Protein AF-A0A2H0S6V8-F1 (afdb_monomer)

Solvent-accessible surface area (backbone atoms only — not comparable to full-atom values): 7093 Å² total; per-residue (Å²): 132,60,70,66,60,55,52,52,49,54,52,48,53,52,49,53,53,51,51,48,54,61,52,22,77,77,76,39,65,63,59,51,29,50,50,34,18,51,34,48,46,50,22,64,72,39,42,82,43,71,43,76,58,88,96,45,77,44,44,60,19,54,66,46,45,54,46,39,56,54,47,40,50,52,35,29,72,79,67,30,61,70,52,25,50,49,22,54,52,46,22,53,53,48,43,52,52,48,50,53,51,52,54,56,54,64,71,47,83,74,58,94,87,61,82,63,59,72,82,65,54,72,91,68,85,125

Structure (mmCIF, N/CA/C/O backbone):
data_AF-A0A2H0S6V8-F1
#
_entry.id   AF-A0A2H0S6V8-F1
#
loop_
_atom_site.group_PDB
_atom_site.id
_atom_site.type_symbol
_atom_site.label_atom_id
_atom_site.label_alt_id
_atom_site.label_comp_id
_atom_site.label_asym_id
_atom_site.label_entity_id
_atom_site.label_seq_id
_atom_site.pdbx_PDB_ins_code
_atom_site.Cartn_x
_atom_site.Cartn_y
_atom_site.Cartn_z
_atom_site.occupancy
_atom_site.B_iso_or_equiv
_atom_site.auth_seq_id
_atom_site.auth_comp_id
_atom_site.auth_asym_id
_atom_site.auth_atom_id
_atom_site.pdbx_PDB_model_num
ATOM 1 N N . MET A 1 1 ? 13.242 15.239 -10.081 1.00 67.75 1 MET A N 1
ATOM 2 C CA . MET A 1 1 ? 11.861 15.580 -9.683 1.00 67.75 1 MET A CA 1
ATOM 3 C C . MET A 1 1 ? 11.954 16.713 -8.689 1.00 67.75 1 MET A C 1
ATOM 5 O O . MET A 1 1 ? 12.835 16.662 -7.838 1.00 67.75 1 MET A O 1
ATOM 9 N N . GLU A 1 2 ? 11.132 17.745 -8.831 1.00 84.62 2 GLU A N 1
ATOM 10 C CA . GLU A 1 2 ? 11.160 18.864 -7.891 1.00 84.62 2 GLU A CA 1
ATOM 11 C C . GLU A 1 2 ? 10.645 18.415 -6.520 1.00 84.62 2 GLU A C 1
ATOM 13 O O . GLU A 1 2 ? 9.729 17.594 -6.426 1.00 84.62 2 GLU A O 1
ATOM 18 N N . ILE A 1 3 ? 11.225 18.967 -5.452 1.00 85.81 3 ILE A N 1
ATOM 19 C CA . ILE A 1 3 ? 10.798 18.712 -4.066 1.00 85.81 3 ILE A CA 1
ATOM 20 C C . ILE A 1 3 ? 9.297 18.994 -3.907 1.00 85.81 3 ILE A C 1
ATOM 22 O O . ILE A 1 3 ? 8.590 18.255 -3.226 1.00 85.81 3 ILE A O 1
ATOM 26 N N . THR A 1 4 ? 8.790 20.001 -4.617 1.00 88.38 4 THR A N 1
ATOM 27 C CA . THR A 1 4 ? 7.370 20.354 -4.676 1.00 88.38 4 THR A CA 1
ATOM 28 C C . THR A 1 4 ? 6.487 19.173 -5.083 1.00 88.38 4 THR A C 1
ATOM 30 O O . THR A 1 4 ? 5.464 18.934 -4.449 1.00 88.38 4 THR A O 1
ATOM 33 N N . THR A 1 5 ? 6.884 18.377 -6.082 1.00 90.00 5 THR A N 1
ATOM 34 C CA . THR A 1 5 ? 6.104 17.210 -6.530 1.00 90.00 5 THR A CA 1
ATOM 35 C C . THR A 1 5 ? 6.045 16.123 -5.458 1.00 90.00 5 THR A C 1
ATOM 37 O O . THR A 1 5 ? 4.995 15.518 -5.257 1.00 90.00 5 THR A O 1
ATOM 40 N N . VAL A 1 6 ? 7.148 15.898 -4.735 1.00 89.44 6 VAL A N 1
ATOM 41 C CA . VAL A 1 6 ? 7.192 14.940 -3.616 1.00 89.44 6 VAL A CA 1
ATOM 42 C C . VAL A 1 6 ? 6.244 15.382 -2.501 1.00 89.44 6 VAL A C 1
ATOM 44 O O . VAL A 1 6 ? 5.454 14.580 -2.009 1.00 89.44 6 VAL A O 1
ATOM 47 N N . ILE A 1 7 ? 6.287 16.665 -2.133 1.00 91.88 7 ILE A N 1
ATOM 48 C CA . ILE A 1 7 ? 5.430 17.231 -1.085 1.00 91.88 7 ILE A CA 1
ATOM 49 C C . ILE A 1 7 ? 3.954 17.124 -1.479 1.00 91.88 7 ILE A C 1
ATOM 51 O O . ILE A 1 7 ? 3.140 16.665 -0.679 1.00 91.88 7 ILE A O 1
ATOM 55 N N . LEU A 1 8 ? 3.609 17.489 -2.717 1.00 94.56 8 LEU A N 1
ATOM 56 C CA . LEU A 1 8 ? 2.245 17.357 -3.231 1.00 94.56 8 LEU A CA 1
ATOM 57 C C . LEU A 1 8 ? 1.767 15.905 -3.205 1.00 94.56 8 LEU A C 1
ATOM 59 O O . LEU A 1 8 ? 0.615 15.650 -2.860 1.00 94.56 8 LEU A O 1
ATOM 63 N N . TRP A 1 9 ? 2.646 14.953 -3.518 1.00 93.19 9 TRP A N 1
ATOM 64 C CA . TRP A 1 9 ? 2.308 13.537 -3.456 1.00 93.19 9 TRP A CA 1
ATOM 65 C C . TRP A 1 9 ? 2.030 13.072 -2.021 1.00 93.19 9 TRP A C 1
ATOM 67 O O . TRP A 1 9 ? 1.009 12.429 -1.785 1.00 93.19 9 TRP A O 1
ATOM 77 N N . ILE A 1 10 ? 2.867 13.456 -1.050 1.00 94.19 10 ILE A N 1
ATOM 78 C CA . ILE A 1 10 ? 2.660 13.133 0.373 1.00 94.19 10 ILE A CA 1
ATOM 79 C C . ILE A 1 10 ? 1.338 13.723 0.878 1.00 94.19 10 ILE A C 1
ATOM 81 O O . ILE A 1 10 ? 0.526 13.009 1.469 1.00 94.19 10 ILE A O 1
ATOM 85 N N . ILE A 1 11 ? 1.095 15.010 0.611 1.00 96.19 11 ILE A N 1
ATOM 86 C CA . ILE A 1 11 ? -0.141 15.695 1.016 1.00 96.19 11 ILE A CA 1
ATOM 87 C C . ILE A 1 11 ? -1.354 15.034 0.360 1.00 96.19 11 ILE A C 1
ATOM 89 O O . ILE A 1 11 ? -2.351 14.783 1.034 1.00 96.19 11 ILE A O 1
ATOM 93 N N . GLY A 1 12 ? -1.263 14.712 -0.932 1.00 96.44 12 GLY A N 1
ATOM 94 C CA . GLY A 1 12 ? -2.325 14.028 -1.663 1.00 96.44 12 GLY A CA 1
ATOM 95 C C . GLY A 1 12 ? -2.658 12.670 -1.051 1.00 96.44 12 GLY A C 1
ATOM 96 O O . GLY A 1 12 ? -3.825 12.385 -0.796 1.00 96.44 12 GLY A O 1
ATOM 97 N N . MET A 1 13 ? -1.648 11.858 -0.737 1.00 95.25 13 MET A N 1
ATOM 98 C CA . MET A 1 13 ? -1.853 10.550 -0.114 1.00 95.25 13 MET A CA 1
ATOM 99 C C . MET A 1 13 ? -2.487 10.658 1.279 1.00 95.25 13 MET A C 1
ATOM 101 O O . MET A 1 13 ? -3.423 9.916 1.582 1.00 95.25 13 MET A O 1
ATOM 105 N N . LEU A 1 14 ? -2.032 11.603 2.108 1.00 95.56 14 LEU A N 1
ATOM 106 C CA . LEU A 1 14 ? -2.620 11.851 3.428 1.00 95.56 14 LEU A CA 1
ATOM 107 C C . LEU A 1 14 ? -4.068 12.341 3.328 1.00 95.56 14 LEU A C 1
ATOM 109 O O . LEU A 1 14 ? -4.926 11.879 4.083 1.00 95.56 14 LEU A O 1
ATOM 113 N N . ALA A 1 15 ? -4.358 13.241 2.387 1.00 96.06 15 ALA A N 1
ATOM 114 C CA . ALA A 1 15 ? -5.707 13.741 2.155 1.00 96.06 15 ALA A CA 1
ATOM 115 C C . ALA A 1 15 ? -6.643 12.613 1.703 1.00 96.06 15 ALA A C 1
ATOM 117 O O . ALA A 1 15 ? -7.722 12.457 2.271 1.00 96.06 15 ALA A O 1
ATOM 118 N N . ILE A 1 16 ? -6.213 11.782 0.747 1.00 95.06 16 ILE A N 1
ATOM 119 C CA . ILE A 1 16 ? -6.992 10.631 0.270 1.00 95.06 16 ILE A CA 1
ATOM 120 C C . ILE A 1 16 ? -7.252 9.649 1.419 1.00 95.06 16 ILE A C 1
ATOM 122 O O . ILE A 1 16 ? -8.400 9.257 1.624 1.00 95.06 16 ILE A O 1
ATOM 126 N N . ALA A 1 17 ? -6.230 9.299 2.209 1.00 94.62 17 ALA A N 1
ATOM 127 C CA . ALA A 1 17 ? -6.382 8.399 3.355 1.00 94.62 17 ALA A CA 1
ATOM 128 C C . ALA A 1 17 ? -7.333 8.967 4.423 1.00 94.62 17 ALA A C 1
ATOM 130 O O . ALA A 1 17 ? -8.202 8.254 4.923 1.00 94.62 17 ALA A O 1
ATOM 131 N N . SER A 1 18 ? -7.233 10.264 4.722 1.00 94.62 18 SER A N 1
ATOM 132 C CA . SER A 1 18 ? -8.111 10.935 5.689 1.00 94.62 18 SER A CA 1
ATOM 133 C C . SER A 1 18 ? -9.561 10.999 5.199 1.00 94.62 18 SER A C 1
ATOM 135 O O . SER A 1 18 ? -10.487 10.713 5.958 1.00 94.62 18 SER A O 1
ATOM 137 N N . ILE A 1 19 ? -9.779 11.328 3.922 1.00 94.44 19 ILE A N 1
ATOM 138 C CA . ILE A 1 19 ? -11.115 11.341 3.307 1.00 94.44 19 ILE A CA 1
ATOM 139 C C . ILE A 1 19 ? -11.715 9.933 3.327 1.00 94.44 19 ILE A C 1
ATOM 141 O O . ILE A 1 19 ? -12.874 9.769 3.715 1.00 94.44 19 ILE A O 1
ATOM 145 N N . ALA A 1 20 ? -10.929 8.912 2.973 1.00 92.62 20 ALA A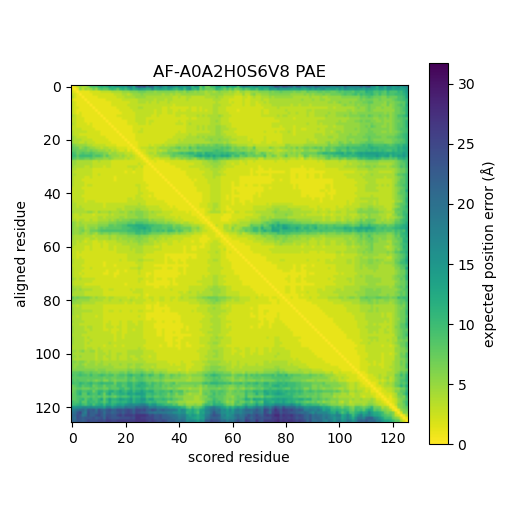 N 1
ATOM 146 C CA . ALA A 1 20 ? -11.354 7.519 3.040 1.00 92.62 20 ALA A CA 1
ATOM 147 C C . ALA A 1 20 ? -11.727 7.117 4.474 1.00 92.62 20 ALA A C 1
ATOM 149 O O . ALA A 1 20 ? -12.758 6.475 4.678 1.00 92.62 20 ALA A O 1
ATOM 150 N N . ALA A 1 21 ? -10.964 7.550 5.480 1.00 92.69 21 ALA A N 1
ATOM 151 C CA . ALA A 1 21 ? -11.264 7.275 6.883 1.00 92.69 21 ALA A CA 1
ATOM 152 C C . ALA A 1 21 ? -12.568 7.932 7.343 1.00 92.69 21 ALA A C 1
ATOM 154 O O . ALA A 1 21 ? -13.389 7.289 8.001 1.00 92.69 21 ALA A O 1
ATOM 155 N N . ILE A 1 22 ? -12.810 9.180 6.940 1.00 92.75 22 ILE A N 1
ATOM 156 C CA . ILE A 1 22 ? -14.071 9.877 7.218 1.00 92.75 22 ILE A CA 1
ATOM 157 C C . ILE A 1 22 ? -15.241 9.155 6.535 1.00 92.75 22 ILE A C 1
ATOM 159 O O . ILE A 1 22 ? -16.260 8.900 7.177 1.00 92.75 22 ILE A O 1
ATOM 163 N N . ALA A 1 23 ? -15.096 8.769 5.265 1.00 90.88 23 ALA A N 1
ATOM 164 C CA . ALA A 1 23 ? -16.127 8.044 4.523 1.00 90.88 23 ALA A CA 1
ATOM 165 C C . ALA A 1 23 ? -16.423 6.657 5.126 1.00 90.88 23 ALA A C 1
ATOM 167 O O . ALA A 1 23 ? -17.581 6.221 5.150 1.00 90.88 23 ALA A O 1
ATOM 168 N N . SER A 1 24 ? -15.400 5.993 5.666 1.00 91.50 24 SER A N 1
ATOM 169 C CA . SER A 1 24 ? -15.495 4.657 6.271 1.00 91.50 24 SER A CA 1
ATOM 170 C C . SER A 1 24 ? -16.304 4.651 7.565 1.00 91.50 24 SER A C 1
ATOM 172 O O . SER A 1 24 ? -16.935 3.647 7.887 1.00 91.50 24 SER A O 1
ATOM 174 N N . LYS A 1 25 ? -16.415 5.792 8.265 1.00 87.19 25 LYS A N 1
ATOM 175 C CA . LYS A 1 25 ? -17.322 5.917 9.422 1.00 87.19 25 LYS A CA 1
ATOM 176 C C . LYS A 1 25 ? -18.784 5.627 9.066 1.00 87.19 25 LYS A C 1
ATOM 178 O O . LYS A 1 25 ? -19.530 5.184 9.932 1.00 87.19 25 LYS A O 1
ATOM 183 N N . LYS A 1 26 ? -19.194 5.864 7.812 1.00 87.88 26 LYS A N 1
ATOM 184 C CA . LYS A 1 26 ? -20.561 5.601 7.329 1.00 87.88 26 LYS A CA 1
ATOM 185 C C . LYS A 1 26 ? -20.708 4.255 6.611 1.00 87.88 26 LYS A C 1
ATOM 187 O O . LYS A 1 26 ? -21.779 3.664 6.680 1.00 87.88 26 LYS A O 1
ATOM 192 N N . HIS A 1 27 ? -19.675 3.800 5.901 1.00 88.00 27 HIS A N 1
ATOM 193 C CA . HIS A 1 27 ? -19.782 2.653 4.987 1.00 88.00 27 HIS A CA 1
ATOM 194 C C . HIS A 1 27 ? -19.134 1.360 5.505 1.00 88.00 27 HIS A C 1
ATOM 196 O O . HIS A 1 27 ? -19.326 0.322 4.881 1.00 88.00 27 HIS A O 1
ATOM 202 N N . GLY A 1 28 ? -18.406 1.413 6.625 1.00 92.69 28 GLY A N 1
ATOM 203 C CA . GLY A 1 28 ? -17.711 0.265 7.207 1.00 92.69 28 GLY A CA 1
ATOM 204 C C . GLY A 1 28 ? -16.187 0.373 7.107 1.00 92.69 28 GLY A C 1
ATOM 205 O O . GLY A 1 28 ? -15.642 1.121 6.292 1.00 92.69 28 GLY A O 1
ATOM 206 N N . VAL A 1 29 ? -15.491 -0.370 7.969 1.00 95.44 29 VAL A N 1
ATOM 207 C CA . VAL A 1 29 ? -14.017 -0.395 8.066 1.00 95.44 29 VAL A CA 1
ATOM 208 C C . VAL A 1 29 ? -13.363 -1.104 6.875 1.00 95.44 29 VAL A C 1
ATOM 210 O O . VAL A 1 29 ? -12.183 -0.905 6.585 1.00 95.44 29 VAL A O 1
ATOM 213 N N . GLU A 1 30 ? -14.143 -1.894 6.142 1.00 95.56 30 GLU A N 1
ATOM 214 C CA . GLU A 1 30 ? -13.732 -2.687 4.988 1.00 95.56 30 GLU A CA 1
ATOM 215 C C . GLU A 1 30 ? -13.118 -1.819 3.881 1.00 95.56 30 GLU A C 1
ATOM 217 O O . GLU A 1 30 ? -12.194 -2.259 3.200 1.00 95.56 30 GLU A O 1
ATOM 222 N N . TYR A 1 31 ? -13.559 -0.565 3.743 1.00 94.19 31 TYR A N 1
ATOM 223 C CA . TYR A 1 31 ? -12.979 0.397 2.802 1.00 94.19 31 TYR A CA 1
ATOM 224 C C . TYR A 1 31 ? -11.535 0.762 3.164 1.00 94.19 31 TYR A C 1
ATOM 226 O O . TYR A 1 31 ? -10.675 0.787 2.284 1.00 94.19 31 TYR A O 1
ATOM 234 N N . LEU A 1 32 ? -11.242 0.996 4.449 1.00 96.56 32 LEU A N 1
ATOM 235 C CA . LEU A 1 32 ? -9.871 1.241 4.911 1.00 96.56 32 LEU A CA 1
ATOM 236 C C . LEU A 1 32 ? -9.010 -0.015 4.822 1.00 96.56 32 LEU A C 1
ATOM 238 O O . LEU A 1 32 ? -7.841 0.083 4.463 1.00 96.56 32 LEU A O 1
ATOM 242 N N . ILE A 1 33 ? -9.583 -1.188 5.098 1.00 97.62 33 ILE A N 1
ATOM 243 C CA . ILE A 1 33 ? -8.900 -2.477 4.928 1.00 97.62 33 ILE A CA 1
ATOM 244 C C . ILE A 1 33 ? -8.517 -2.693 3.456 1.00 97.62 33 ILE A C 1
ATOM 246 O O . ILE A 1 33 ? -7.376 -3.048 3.162 1.00 97.62 33 ILE A O 1
ATOM 250 N N . GLY A 1 34 ? -9.438 -2.431 2.526 1.00 96.75 34 GLY A N 1
ATOM 251 C CA . GLY A 1 34 ? -9.176 -2.513 1.090 1.00 96.75 34 GLY A CA 1
ATOM 252 C C . GLY A 1 34 ? -8.145 -1.485 0.624 1.00 96.75 34 GLY A C 1
ATOM 253 O O . GLY A 1 34 ? -7.232 -1.826 -0.128 1.00 96.75 34 GLY A O 1
ATOM 254 N N . MET A 1 35 ? -8.234 -0.247 1.118 1.00 96.94 35 MET A N 1
ATOM 255 C CA . MET A 1 35 ? -7.245 0.794 0.833 1.00 96.94 35 MET A CA 1
ATOM 256 C C . MET A 1 35 ? -5.855 0.417 1.359 1.00 96.94 35 MET A C 1
ATOM 258 O O . MET A 1 35 ? -4.868 0.604 0.649 1.00 96.94 35 MET A O 1
ATOM 262 N N . PHE A 1 36 ? -5.774 -0.146 2.567 1.00 98.19 36 PHE A N 1
ATOM 263 C CA . PHE A 1 36 ? -4.531 -0.655 3.139 1.00 98.19 36 PHE A CA 1
ATOM 264 C C . PHE A 1 36 ? -3.935 -1.755 2.256 1.00 98.19 36 PHE A C 1
ATOM 266 O O . PHE A 1 36 ? -2.776 -1.649 1.860 1.00 98.19 36 PHE A O 1
ATOM 273 N N . ALA A 1 37 ? -4.727 -2.767 1.885 1.00 98.19 37 ALA A N 1
ATOM 274 C CA . ALA A 1 37 ? -4.261 -3.855 1.029 1.00 98.19 37 ALA A CA 1
ATOM 275 C C . ALA A 1 37 ? -3.773 -3.340 -0.337 1.00 98.19 37 ALA A C 1
ATOM 277 O O . ALA A 1 37 ? -2.703 -3.729 -0.799 1.00 98.19 37 ALA A O 1
ATOM 278 N N . GLY A 1 38 ? -4.500 -2.399 -0.946 1.00 97.69 38 GLY A N 1
ATOM 279 C CA . GLY A 1 38 ? -4.074 -1.741 -2.182 1.00 97.69 38 GLY A CA 1
ATOM 280 C C . GLY A 1 38 ? -2.765 -0.960 -2.027 1.00 97.69 38 GLY A C 1
ATOM 281 O O . GLY A 1 38 ? -1.891 -1.058 -2.884 1.00 97.69 38 GLY A O 1
ATOM 282 N N . ALA A 1 39 ? -2.585 -0.222 -0.930 1.00 97.56 39 ALA A N 1
ATOM 283 C CA . ALA A 1 39 ? -1.356 0.527 -0.659 1.00 97.56 39 ALA A CA 1
ATOM 284 C C . ALA A 1 39 ? -0.137 -0.389 -0.440 1.00 97.56 39 ALA A C 1
ATOM 286 O O . ALA A 1 39 ? 0.964 -0.065 -0.898 1.00 97.56 39 ALA A O 1
ATOM 287 N N . VAL A 1 40 ? -0.331 -1.545 0.201 1.00 97.69 40 VAL A N 1
ATOM 288 C CA . VAL A 1 40 ? 0.707 -2.578 0.345 1.00 97.69 40 VAL A CA 1
ATOM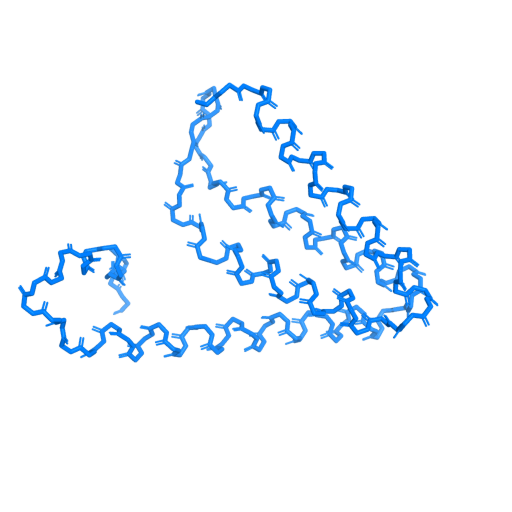 289 C C . VAL A 1 40 ? 1.106 -3.135 -1.030 1.00 97.69 40 VAL A C 1
ATOM 291 O O . VAL A 1 40 ? 2.284 -3.097 -1.384 1.00 97.69 40 VAL A O 1
ATOM 294 N N . VAL A 1 41 ? 0.133 -3.499 -1.869 1.00 97.69 41 VAL A N 1
ATOM 295 C CA . VAL A 1 41 ? 0.391 -3.977 -3.242 1.00 97.69 41 VAL A CA 1
ATOM 296 C C . VAL A 1 41 ? 1.107 -2.916 -4.089 1.00 97.69 41 VAL A C 1
ATOM 298 O O . VAL A 1 41 ? 2.079 -3.219 -4.781 1.00 97.69 41 VAL A O 1
ATOM 301 N N . ILE A 1 42 ? 0.682 -1.648 -4.020 1.00 96.69 42 ILE A N 1
ATOM 302 C CA . ILE A 1 42 ? 1.343 -0.539 -4.731 1.00 96.69 42 ILE A CA 1
ATOM 303 C C . ILE A 1 42 ? 2.792 -0.396 -4.263 1.00 96.69 42 ILE A C 1
ATOM 305 O O . ILE A 1 42 ? 3.685 -0.227 -5.094 1.00 96.69 42 ILE A O 1
ATOM 309 N N . THR A 1 43 ? 3.030 -0.489 -2.951 1.00 96.25 43 THR A N 1
ATOM 310 C CA . THR A 1 43 ? 4.379 -0.466 -2.372 1.00 96.25 43 THR A CA 1
ATOM 311 C C . THR A 1 43 ? 5.257 -1.544 -2.994 1.00 96.25 43 THR A C 1
ATOM 313 O O . THR A 1 43 ? 6.375 -1.227 -3.401 1.00 96.25 43 THR A O 1
ATOM 316 N N . ALA A 1 44 ? 4.756 -2.777 -3.106 1.00 94.31 44 ALA A N 1
ATOM 317 C CA . ALA A 1 44 ? 5.487 -3.891 -3.702 1.00 94.31 44 ALA A CA 1
ATOM 318 C C . ALA A 1 44 ? 5.812 -3.641 -5.186 1.00 94.31 44 ALA A C 1
ATOM 320 O O . ALA A 1 44 ? 6.951 -3.832 -5.610 1.00 94.31 44 ALA A O 1
ATOM 321 N N . VAL A 1 45 ? 4.848 -3.133 -5.961 1.00 92.25 45 VAL A N 1
ATOM 322 C CA . VAL A 1 45 ? 5.020 -2.855 -7.400 1.00 92.25 45 VAL A CA 1
ATOM 323 C C . VAL A 1 45 ? 6.068 -1.769 -7.660 1.00 92.25 45 VAL A C 1
ATOM 325 O O . VAL A 1 45 ? 6.886 -1.903 -8.568 1.00 92.25 45 VAL A O 1
ATOM 328 N N . ILE A 1 46 ? 6.076 -0.691 -6.871 1.00 93.31 46 ILE A N 1
ATOM 329 C CA . ILE A 1 46 ? 7.002 0.436 -7.084 1.00 93.31 46 ILE A CA 1
ATOM 330 C C . ILE A 1 46 ? 8.293 0.324 -6.258 1.00 93.31 46 ILE A C 1
ATOM 332 O O . ILE A 1 46 ? 9.133 1.223 -6.321 1.00 93.31 46 ILE A O 1
ATOM 336 N N . ALA A 1 47 ? 8.486 -0.770 -5.510 1.00 91.44 47 ALA A N 1
ATOM 337 C CA . ALA A 1 47 ? 9.643 -0.982 -4.634 1.00 91.44 47 ALA A CA 1
ATOM 338 C C . ALA A 1 47 ? 10.989 -0.956 -5.375 1.00 91.44 47 ALA A C 1
ATOM 340 O O . ALA A 1 47 ? 11.992 -0.508 -4.825 1.00 91.44 47 ALA A O 1
ATOM 341 N N . GLY A 1 48 ? 11.016 -1.405 -6.634 1.00 88.56 48 GLY A N 1
ATOM 342 C CA . GLY A 1 48 ? 12.229 -1.397 -7.459 1.00 88.56 48 GLY A CA 1
ATOM 343 C C . GLY A 1 48 ? 12.672 0.002 -7.903 1.00 88.56 48 GLY A C 1
ATOM 344 O O . GLY A 1 48 ? 13.777 0.167 -8.422 1.00 88.56 48 GLY A O 1
ATOM 345 N N . LYS A 1 49 ? 11.837 1.034 -7.716 1.00 89.56 49 LYS A N 1
ATOM 346 C CA . LYS A 1 49 ? 12.149 2.393 -8.157 1.00 89.56 49 LYS A CA 1
ATOM 347 C C . LYS A 1 49 ? 12.980 3.128 -7.108 1.00 89.56 49 LYS A C 1
ATOM 349 O O . LYS A 1 49 ? 12.440 3.793 -6.229 1.00 89.56 49 LYS A O 1
ATOM 354 N N . LEU A 1 50 ? 14.301 3.068 -7.246 1.00 91.06 50 LEU A N 1
ATOM 355 C CA . LEU A 1 50 ? 15.220 3.847 -6.415 1.00 91.06 50 LEU A CA 1
ATOM 356 C C . LEU A 1 50 ? 15.251 5.324 -6.835 1.00 91.06 50 LEU A C 1
ATOM 358 O O . LEU A 1 50 ? 15.256 5.656 -8.025 1.00 91.06 50 LEU A O 1
ATOM 362 N N . VAL A 1 51 ? 15.273 6.208 -5.842 1.00 90.56 51 VAL A N 1
ATOM 363 C CA . VAL A 1 51 ? 15.379 7.662 -5.983 1.00 90.56 51 VAL A CA 1
ATOM 364 C C . VAL A 1 51 ? 16.479 8.194 -5.069 1.00 90.56 51 VAL A C 1
ATOM 366 O O . VAL A 1 51 ? 16.711 7.670 -3.980 1.00 90.56 51 VAL A O 1
ATOM 369 N N . THR A 1 52 ? 17.152 9.252 -5.511 1.00 89.56 52 THR A N 1
ATOM 370 C CA . THR A 1 52 ? 18.214 9.911 -4.744 1.00 89.56 52 THR A CA 1
ATOM 371 C C . THR A 1 52 ? 17.682 11.198 -4.126 1.00 89.56 52 THR A C 1
ATOM 373 O O . THR A 1 52 ? 17.108 12.038 -4.822 1.00 89.56 52 THR A O 1
ATOM 376 N N . PHE A 1 53 ? 17.887 11.360 -2.821 1.00 81.25 53 PHE A N 1
ATOM 377 C CA . PHE A 1 53 ? 17.551 12.563 -2.067 1.00 81.25 53 PHE A CA 1
ATOM 378 C C . PHE A 1 53 ? 18.762 12.992 -1.232 1.00 81.25 53 PHE A C 1
ATOM 380 O O . PHE A 1 53 ? 19.076 12.393 -0.201 1.00 81.25 53 PHE A O 1
ATOM 387 N N . GLY A 1 54 ? 19.482 14.013 -1.708 1.00 83.19 54 GLY A N 1
ATOM 388 C CA . GLY A 1 54 ? 20.766 14.407 -1.127 1.00 83.19 54 GLY A CA 1
ATOM 389 C C . GLY A 1 54 ? 21.768 13.238 -1.156 1.00 83.19 54 GLY A C 1
ATOM 390 O O . GLY A 1 54 ? 21.980 12.675 -2.230 1.00 83.19 54 GLY A O 1
ATOM 391 N N . PRO A 1 55 ? 22.371 12.847 -0.015 1.00 88.69 55 PRO A N 1
ATOM 3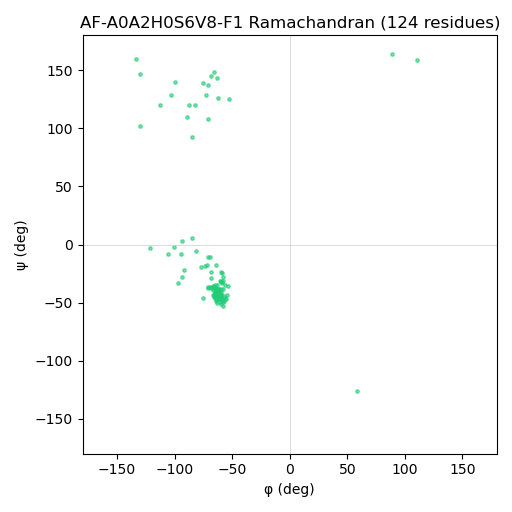92 C CA . PRO A 1 55 ? 23.313 11.726 0.052 1.00 88.69 55 PRO A CA 1
ATOM 393 C C . PRO A 1 55 ? 22.631 10.348 0.126 1.00 88.69 55 PRO A C 1
ATOM 395 O O . PRO A 1 55 ? 23.315 9.327 0.112 1.00 88.69 55 PRO A O 1
ATOM 398 N N . PHE A 1 56 ? 21.301 10.294 0.242 1.00 87.88 56 PHE A N 1
ATOM 399 C CA . PHE A 1 56 ? 20.568 9.051 0.461 1.00 87.88 56 PHE A CA 1
ATOM 400 C C . PHE A 1 56 ? 19.975 8.515 -0.842 1.00 87.88 56 PHE A C 1
ATOM 402 O O . PHE A 1 56 ? 19.427 9.268 -1.646 1.00 87.88 56 PHE A O 1
ATOM 409 N N . THR A 1 57 ? 20.033 7.195 -1.021 1.00 91.31 57 THR A N 1
ATOM 410 C CA . THR A 1 57 ? 19.286 6.477 -2.061 1.00 91.31 57 THR A CA 1
ATOM 411 C C . THR A 1 57 ? 18.245 5.607 -1.379 1.00 91.31 57 THR A C 1
ATOM 413 O O . THR A 1 57 ? 18.586 4.764 -0.553 1.00 91.31 57 THR A O 1
ATOM 416 N N . VAL A 1 58 ? 16.976 5.840 -1.697 1.00 91.19 58 VAL A N 1
ATOM 417 C CA . VAL A 1 58 ? 15.831 5.168 -1.072 1.00 91.19 58 VAL A CA 1
ATOM 418 C C . VAL A 1 58 ? 14.857 4.693 -2.141 1.00 91.19 58 VAL A C 1
ATOM 420 O O . VAL A 1 58 ? 14.865 5.193 -3.263 1.00 91.19 58 VAL A O 1
ATOM 423 N N . SER A 1 59 ? 13.997 3.734 -1.808 1.00 93.00 59 SER A N 1
ATOM 424 C CA . SER A 1 59 ? 12.881 3.375 -2.685 1.00 93.00 59 SER A CA 1
ATOM 425 C C . SER A 1 59 ? 11.830 4.487 -2.699 1.00 93.00 59 SER A C 1
ATOM 427 O O . SER A 1 59 ? 11.444 4.994 -1.644 1.00 93.00 59 SER A O 1
ATOM 429 N N . ALA A 1 60 ? 11.296 4.814 -3.876 1.00 91.81 60 ALA A N 1
ATOM 430 C CA . ALA A 1 60 ? 10.137 5.693 -4.021 1.00 91.81 60 ALA A CA 1
ATOM 431 C C . ALA A 1 60 ? 8.892 5.144 -3.301 1.00 91.81 60 ALA A C 1
ATOM 433 O O . ALA A 1 60 ? 8.012 5.916 -2.918 1.00 91.81 60 ALA A O 1
ATOM 434 N N . SER A 1 61 ? 8.831 3.826 -3.077 1.00 94.12 61 SER A N 1
ATOM 435 C CA . SER A 1 61 ? 7.722 3.173 -2.377 1.00 94.12 61 SER A CA 1
ATOM 436 C C . SER A 1 61 ? 7.580 3.590 -0.915 1.00 94.12 61 SER A C 1
ATOM 438 O O . SER A 1 61 ? 6.500 3.422 -0.356 1.00 94.12 61 SER A O 1
ATOM 440 N N . ILE A 1 62 ? 8.616 4.186 -0.306 1.00 93.50 62 ILE A N 1
ATOM 441 C CA . ILE A 1 62 ? 8.595 4.575 1.110 1.00 93.50 62 ILE A CA 1
ATOM 442 C C . ILE A 1 62 ? 7.427 5.509 1.446 1.00 93.50 62 ILE A C 1
ATOM 444 O O . ILE A 1 62 ? 6.832 5.374 2.507 1.00 93.50 62 ILE A O 1
ATOM 448 N N . ILE A 1 63 ? 7.045 6.396 0.520 1.00 92.94 63 ILE A N 1
ATOM 449 C CA . ILE A 1 63 ? 5.933 7.337 0.712 1.00 92.94 63 ILE A CA 1
ATOM 450 C C . ILE A 1 63 ? 4.607 6.584 0.834 1.00 92.94 63 ILE A C 1
ATOM 452 O O . ILE A 1 63 ? 3.824 6.860 1.738 1.00 92.94 63 ILE A O 1
ATOM 456 N N . VAL A 1 64 ? 4.363 5.612 -0.047 1.00 95.81 64 VAL A N 1
ATOM 457 C CA . VAL A 1 64 ? 3.134 4.806 -0.023 1.00 95.81 64 VAL A CA 1
ATOM 458 C C . VAL A 1 64 ? 3.141 3.852 1.169 1.00 95.81 64 VAL A C 1
ATOM 460 O O . VAL A 1 64 ? 2.118 3.696 1.830 1.00 95.81 64 VAL A O 1
ATOM 463 N N . PHE A 1 65 ? 4.300 3.289 1.510 1.00 95.75 65 PHE A N 1
ATOM 464 C CA . PHE A 1 65 ? 4.448 2.428 2.678 1.00 95.75 65 PHE A CA 1
ATOM 465 C C . PHE A 1 65 ? 4.187 3.180 3.990 1.00 95.75 65 PHE A C 1
ATOM 467 O O . PHE A 1 65 ? 3.521 2.666 4.878 1.00 95.75 65 PHE A O 1
ATOM 474 N N . SER A 1 66 ? 4.611 4.440 4.128 1.00 95.69 66 SER A N 1
ATOM 475 C CA . SER A 1 66 ? 4.268 5.240 5.315 1.00 95.69 66 SER A CA 1
ATOM 476 C C . SER A 1 66 ? 2.755 5.412 5.502 1.00 95.69 66 SER A C 1
ATOM 478 O O . SER A 1 66 ? 2.271 5.454 6.633 1.00 95.69 66 SER A O 1
ATOM 480 N N . ILE A 1 67 ? 1.989 5.452 4.409 1.00 96.94 67 ILE A N 1
ATOM 481 C CA . ILE A 1 67 ? 0.525 5.546 4.464 1.00 96.94 67 ILE A CA 1
ATOM 482 C C . ILE A 1 67 ? -0.097 4.263 5.018 1.00 96.94 67 ILE A C 1
ATOM 484 O O . ILE A 1 67 ? -1.141 4.341 5.661 1.00 96.94 67 ILE A O 1
ATOM 488 N N . THR A 1 68 ? 0.533 3.096 4.850 1.00 96.94 68 THR A N 1
ATOM 489 C CA . THR A 1 68 ? -0.001 1.848 5.414 1.00 96.94 68 THR A CA 1
ATOM 490 C C . THR A 1 68 ? -0.008 1.894 6.940 1.00 96.94 68 THR A C 1
ATOM 492 O O . THR A 1 68 ? -0.998 1.480 7.535 1.00 96.94 68 THR A O 1
ATOM 495 N N . PHE A 1 69 ? 1.031 2.466 7.567 1.00 96.50 69 PHE A N 1
ATOM 496 C CA . PHE A 1 69 ? 1.068 2.677 9.021 1.00 96.50 69 PHE A CA 1
ATOM 497 C C . PHE A 1 69 ? -0.018 3.641 9.484 1.00 96.50 69 PHE A C 1
ATOM 499 O O . PHE A 1 69 ? -0.768 3.325 10.405 1.00 96.50 69 PHE A O 1
ATOM 506 N N . TYR A 1 70 ? -0.162 4.770 8.786 1.00 97.25 70 TYR A N 1
ATOM 507 C CA . TYR A 1 70 ? -1.218 5.737 9.077 1.00 97.25 70 TYR A CA 1
ATOM 508 C C . TYR A 1 70 ? -2.613 5.096 9.008 1.00 97.25 70 TYR A C 1
ATOM 510 O O . TYR A 1 70 ? -3.430 5.277 9.909 1.00 97.25 70 TYR A O 1
ATOM 518 N N . LEU A 1 71 ? -2.878 4.288 7.978 1.00 97.56 71 LEU A N 1
ATOM 519 C CA . LEU A 1 71 ? -4.137 3.556 7.841 1.00 97.56 71 LEU A CA 1
ATOM 520 C C . LEU A 1 71 ? -4.338 2.538 8.971 1.00 97.56 71 LEU A C 1
ATOM 522 O O . LEU A 1 71 ? -5.428 2.485 9.535 1.00 97.56 71 LEU A O 1
ATOM 526 N N . THR A 1 72 ? -3.325 1.746 9.335 1.00 97.25 72 THR A N 1
ATOM 527 C CA . THR A 1 72 ? -3.456 0.791 10.451 1.00 97.25 72 THR A CA 1
ATOM 528 C C . THR A 1 72 ? -3.680 1.473 11.787 1.00 97.25 72 THR A C 1
ATOM 530 O O . THR A 1 72 ? -4.484 0.970 12.573 1.00 97.25 72 THR A O 1
ATOM 533 N N . ASP A 1 73 ? -3.035 2.615 12.026 1.00 97.00 73 ASP A N 1
ATOM 534 C CA . ASP A 1 73 ? -3.217 3.396 13.246 1.00 97.00 73 ASP A CA 1
ATOM 535 C C . ASP A 1 73 ? -4.662 3.896 13.327 1.00 97.00 73 ASP A C 1
ATOM 537 O O . ASP A 1 73 ? -5.350 3.589 14.302 1.00 97.00 73 ASP A O 1
ATOM 541 N N . LEU A 1 74 ? -5.175 4.515 12.254 1.00 96.56 74 LEU A N 1
ATOM 542 C CA . LEU A 1 74 ? -6.575 4.944 12.153 1.00 96.56 74 LEU A CA 1
ATOM 543 C C . LEU A 1 74 ? -7.560 3.787 12.366 1.00 96.56 74 LEU A C 1
ATOM 545 O O . LEU A 1 74 ? -8.535 3.926 13.106 1.00 96.56 74 LEU A O 1
ATOM 549 N N . ILE A 1 75 ? -7.325 2.637 11.727 1.00 97.62 75 ILE A N 1
ATOM 550 C CA . ILE A 1 75 ? -8.185 1.461 11.898 1.00 97.62 75 ILE A CA 1
ATOM 551 C C . ILE A 1 75 ? -8.163 1.011 13.363 1.00 97.62 75 ILE A C 1
ATOM 553 O O . ILE A 1 75 ? -9.214 0.747 13.947 1.00 97.62 75 ILE A O 1
ATOM 557 N N . SER A 1 76 ? -6.978 0.944 13.971 1.00 97.81 76 SER A N 1
ATOM 558 C CA . SER A 1 76 ? -6.811 0.480 15.347 1.00 97.81 76 SER A CA 1
ATOM 559 C C . SER A 1 76 ? -7.441 1.422 16.375 1.00 97.81 76 SER A C 1
ATOM 561 O O . SER A 1 76 ? -8.011 0.941 17.355 1.00 97.81 76 SER A O 1
ATOM 563 N N . GLU A 1 77 ? -7.386 2.732 16.132 1.00 97.00 77 GLU A N 1
ATOM 564 C CA . GLU A 1 77 ? -7.901 3.768 17.025 1.00 97.00 77 GLU A CA 1
ATOM 565 C C . GLU A 1 77 ? -9.431 3.849 16.972 1.00 97.00 77 GLU A C 1
ATOM 567 O O . GLU A 1 77 ? -10.089 3.873 18.012 1.00 97.00 77 GLU A O 1
ATOM 572 N N . PHE A 1 78 ? -10.016 3.837 15.771 1.00 95.88 78 PHE A N 1
ATOM 573 C CA . PHE A 1 78 ? -11.458 4.047 15.597 1.00 95.88 78 PHE A CA 1
ATOM 574 C C . PHE A 1 78 ? -12.282 2.752 15.548 1.00 95.88 78 PHE A C 1
ATOM 576 O O . PHE A 1 78 ? -13.455 2.774 15.921 1.00 95.88 78 PHE A O 1
ATOM 583 N N . TRP A 1 79 ? -11.702 1.633 15.102 1.00 96.06 79 TRP A N 1
ATOM 584 C CA . TRP A 1 79 ? -12.394 0.338 14.968 1.00 96.06 79 TRP A CA 1
ATOM 585 C C . TRP A 1 79 ? -11.751 -0.792 15.784 1.00 96.06 79 TRP A C 1
ATOM 587 O O . TRP A 1 79 ? -12.285 -1.901 15.856 1.00 96.06 79 TRP A O 1
ATOM 597 N N . GLY A 1 80 ? -10.635 -0.517 16.458 1.00 96.56 80 GLY A N 1
ATOM 598 C CA . GLY A 1 80 ? -9.986 -1.449 17.367 1.00 96.56 80 GLY A CA 1
ATOM 599 C C . GLY A 1 80 ? -8.961 -2.371 16.702 1.00 96.56 80 GLY A C 1
ATOM 600 O O . GLY A 1 80 ? -8.914 -2.590 15.490 1.00 96.56 80 GLY A O 1
ATOM 601 N N . LYS A 1 81 ? -8.132 -2.988 17.548 1.00 96.81 81 LYS A N 1
ATOM 602 C CA . LYS A 1 81 ? -7.005 -3.840 17.135 1.00 96.81 81 LYS A CA 1
ATOM 603 C C . LYS A 1 81 ? -7.405 -5.037 16.264 1.00 96.81 81 LYS A C 1
ATOM 605 O O . LYS A 1 81 ? -6.623 -5.448 15.413 1.00 96.81 81 LYS A O 1
ATOM 610 N N . LYS A 1 82 ? -8.597 -5.611 16.473 1.00 97.44 82 LYS A N 1
ATOM 611 C CA . LYS A 1 82 ? -9.067 -6.769 15.691 1.00 97.44 82 LYS A CA 1
ATOM 612 C C . LYS A 1 82 ? -9.237 -6.412 14.214 1.00 97.44 82 LYS A C 1
ATOM 614 O O . LYS A 1 82 ? -8.804 -7.178 13.361 1.00 97.44 82 LYS A O 1
ATOM 619 N N . GLU A 1 83 ? -9.801 -5.245 13.914 1.00 97.75 83 GLU A N 1
ATOM 620 C CA . GLU A 1 83 ? -9.967 -4.785 12.532 1.00 97.75 83 GLU A CA 1
ATOM 621 C C . GLU A 1 83 ? -8.622 -4.398 11.907 1.00 97.75 83 GLU A C 1
ATOM 623 O O . GLU A 1 83 ? -8.356 -4.739 10.757 1.00 97.75 83 GLU A O 1
ATOM 628 N N . ALA A 1 84 ? -7.710 -3.803 12.683 1.00 97.69 84 ALA A N 1
ATOM 629 C CA . ALA A 1 84 ? -6.352 -3.527 12.209 1.00 97.69 84 ALA A CA 1
ATOM 630 C C . ALA A 1 84 ? -5.595 -4.820 11.852 1.00 97.69 84 ALA A C 1
ATOM 632 O O . ALA A 1 84 ? -4.901 -4.881 10.840 1.00 97.69 84 ALA A O 1
ATOM 633 N N . GLN A 1 85 ? -5.779 -5.895 12.628 1.00 97.94 85 GLN A N 1
ATOM 634 C CA . GLN A 1 85 ? -5.231 -7.213 12.290 1.00 97.94 85 GLN A CA 1
ATOM 635 C C . GLN A 1 85 ? -5.832 -7.777 11.000 1.00 97.94 85 GLN A C 1
ATOM 637 O O . GLN A 1 85 ? -5.096 -8.358 10.204 1.00 97.94 85 GLN A O 1
ATOM 642 N N . LYS A 1 86 ? -7.138 -7.590 10.756 1.00 98.12 86 LYS A N 1
ATOM 643 C CA . LYS A 1 86 ? -7.746 -7.968 9.470 1.00 98.12 86 LYS A CA 1
ATOM 644 C C . LYS A 1 86 ? -7.134 -7.189 8.308 1.00 98.12 86 LYS A C 1
ATOM 646 O O . LYS A 1 86 ? -6.902 -7.792 7.269 1.00 98.12 86 LYS A O 1
ATOM 651 N N . ALA A 1 87 ? -6.827 -5.901 8.488 1.00 98.06 87 ALA A N 1
ATOM 652 C CA . ALA A 1 87 ? -6.135 -5.102 7.476 1.00 98.06 87 ALA A CA 1
ATOM 653 C C . ALA A 1 87 ? -4.778 -5.712 7.105 1.00 98.06 87 ALA A C 1
ATOM 655 O O . ALA A 1 87 ? -4.512 -5.960 5.930 1.00 98.06 87 ALA A O 1
ATOM 656 N N . VAL A 1 88 ? -3.964 -6.045 8.111 1.00 97.88 88 VAL A N 1
ATOM 657 C CA . VAL A 1 88 ? -2.655 -6.685 7.911 1.00 97.88 88 VAL A CA 1
ATOM 658 C C . VAL A 1 88 ? -2.793 -8.023 7.184 1.00 97.88 88 VAL A C 1
ATOM 660 O O . VAL A 1 88 ? -2.083 -8.260 6.209 1.00 97.88 88 VAL A O 1
ATOM 663 N N . TRP A 1 89 ? -3.735 -8.876 7.599 1.00 98.44 89 TRP A N 1
ATOM 664 C CA . TRP A 1 89 ? -3.996 -10.147 6.916 1.00 98.44 89 TRP A CA 1
ATOM 665 C C . TRP A 1 89 ? -4.483 -9.958 5.477 1.00 98.44 89 TRP A C 1
ATOM 667 O O . TRP A 1 89 ? -4.048 -10.692 4.593 1.00 98.44 89 TRP A O 1
ATOM 677 N N . ALA A 1 90 ? -5.342 -8.971 5.221 1.00 98.25 90 ALA A N 1
ATOM 678 C CA . ALA A 1 90 ? -5.813 -8.654 3.877 1.00 98.25 90 ALA A CA 1
ATOM 679 C C . ALA A 1 90 ? -4.662 -8.197 2.969 1.00 98.25 90 ALA A C 1
ATOM 681 O O . ALA A 1 90 ? -4.549 -8.690 1.849 1.00 98.25 90 ALA A O 1
ATOM 682 N N . GLY A 1 91 ? -3.780 -7.318 3.458 1.00 97.81 91 GLY A N 1
ATOM 683 C CA . GLY A 1 91 ? -2.583 -6.897 2.724 1.00 97.81 91 GLY A CA 1
ATOM 684 C C . GLY A 1 91 ? -1.628 -8.058 2.452 1.00 97.81 91 GLY A C 1
ATOM 685 O O . GLY A 1 91 ? -1.204 -8.250 1.318 1.00 97.81 91 GLY A O 1
ATOM 686 N N . PHE A 1 92 ? -1.371 -8.898 3.456 1.00 97.81 92 PHE A N 1
ATOM 687 C CA . PHE A 1 92 ? -0.524 -10.082 3.303 1.00 97.81 92 PHE A CA 1
ATOM 688 C C . PHE A 1 92 ? -1.066 -11.068 2.256 1.00 97.81 92 PHE A C 1
ATOM 690 O O . PHE A 1 92 ? -0.321 -11.547 1.402 1.00 97.81 92 PHE A O 1
ATOM 697 N N . LEU A 1 93 ? -2.370 -11.356 2.283 1.00 98.38 93 LEU A N 1
ATOM 698 C CA . LEU A 1 93 ? -3.003 -12.223 1.285 1.00 98.38 93 LEU A CA 1
ATOM 699 C C . LEU A 1 93 ? -2.992 -11.593 -0.114 1.00 98.38 93 LEU A C 1
ATOM 701 O O . LEU A 1 93 ? -2.799 -12.308 -1.099 1.00 98.38 93 LEU A O 1
ATOM 705 N N . ALA A 1 94 ? -3.164 -10.272 -0.211 1.00 98.19 94 ALA A N 1
ATOM 706 C CA . ALA A 1 94 ? -3.060 -9.550 -1.476 1.00 98.19 94 ALA A CA 1
ATOM 707 C C . ALA A 1 94 ? -1.642 -9.636 -2.068 1.00 98.19 94 ALA A C 1
ATOM 709 O O . ALA A 1 94 ? -1.503 -9.865 -3.269 1.00 98.19 94 ALA A O 1
ATOM 710 N N . ASP A 1 95 ? -0.602 -9.551 -1.238 1.00 96.56 95 ASP A N 1
ATOM 711 C CA . ASP A 1 95 ? 0.786 -9.726 -1.678 1.00 96.56 95 ASP A CA 1
ATOM 712 C C . ASP A 1 95 ? 1.096 -11.164 -2.104 1.00 96.56 95 ASP A C 1
ATOM 714 O O . ASP A 1 95 ? 1.801 -11.364 -3.091 1.00 96.56 95 ASP A O 1
ATOM 718 N N . ILE A 1 96 ? 0.545 -12.180 -1.429 1.00 97.62 96 ILE A N 1
ATOM 719 C CA . ILE A 1 96 ? 0.660 -13.575 -1.895 1.00 97.62 96 ILE A CA 1
ATOM 720 C C . ILE A 1 96 ? 0.035 -13.722 -3.284 1.00 97.62 96 ILE A C 1
ATOM 722 O O . ILE A 1 96 ? 0.625 -14.350 -4.166 1.00 97.62 96 ILE A O 1
ATOM 726 N N . LEU A 1 97 ? -1.148 -13.138 -3.491 1.00 97.38 97 LEU A N 1
ATOM 727 C CA . LEU A 1 97 ? -1.823 -13.166 -4.784 1.00 97.38 97 LEU A CA 1
ATOM 728 C C . LEU A 1 97 ? -1.000 -12.447 -5.861 1.00 97.38 97 LEU A C 1
ATOM 730 O O . LEU A 1 97 ? -0.860 -12.975 -6.969 1.00 97.38 97 LEU A O 1
ATOM 734 N N . LEU A 1 98 ? -0.434 -11.280 -5.540 1.00 95.56 98 LEU A N 1
ATOM 735 C CA . LEU A 1 98 ? 0.477 -10.548 -6.420 1.00 95.56 98 LEU A CA 1
ATOM 736 C C . LEU A 1 98 ? 1.687 -11.413 -6.782 1.00 95.56 98 LEU A C 1
ATOM 738 O O . LEU A 1 98 ? 1.966 -11.601 -7.963 1.00 95.56 98 LEU A O 1
ATOM 742 N N . LEU A 1 99 ? 2.372 -11.967 -5.780 1.00 93.94 99 LEU A N 1
ATOM 743 C CA . LEU A 1 99 ? 3.566 -12.788 -5.953 1.00 93.94 99 LEU A CA 1
ATOM 744 C C . LEU A 1 99 ? 3.286 -13.993 -6.852 1.00 93.94 99 LEU A C 1
ATOM 746 O O . LEU A 1 99 ? 4.026 -14.231 -7.805 1.00 93.94 99 LEU A O 1
ATOM 750 N N . PHE A 1 100 ? 2.207 -14.728 -6.578 1.00 95.38 100 PHE A N 1
ATOM 751 C CA . PHE A 1 100 ? 1.811 -15.878 -7.385 1.00 95.38 100 PHE A CA 1
ATOM 752 C C . PHE A 1 100 ? 1.507 -15.470 -8.831 1.00 95.38 100 PHE A C 1
ATOM 754 O O . PHE A 1 100 ? 2.001 -16.097 -9.767 1.00 95.38 100 PHE A O 1
ATOM 761 N N . SER A 1 101 ? 0.749 -14.388 -9.022 1.00 94.12 101 SER A N 1
ATOM 762 C CA . SER A 1 101 ? 0.375 -13.901 -10.355 1.00 94.12 101 SER A CA 1
ATOM 763 C C . SER A 1 101 ? 1.594 -13.454 -11.161 1.00 94.12 101 SER A C 1
ATOM 765 O O . SER A 1 101 ? 1.730 -13.815 -12.329 1.00 94.12 101 SER A O 1
ATOM 767 N N . VAL A 1 102 ? 2.508 -12.708 -10.533 1.00 91.38 102 VAL A N 1
ATOM 768 C CA . VAL A 1 102 ? 3.762 -12.258 -11.153 1.00 91.38 102 VAL A CA 1
ATOM 769 C C . VAL A 1 102 ? 4.659 -13.449 -11.483 1.00 91.38 102 VAL A C 1
ATOM 771 O O . VAL A 1 102 ? 5.198 -13.512 -12.585 1.00 91.38 102 VAL A O 1
ATOM 774 N N . TRP A 1 103 ? 4.775 -14.426 -10.581 1.00 90.50 103 TRP A N 1
ATOM 775 C CA . TRP A 1 103 ? 5.552 -15.641 -10.822 1.00 90.50 103 TRP A CA 1
ATOM 776 C C . TRP A 1 103 ? 5.047 -16.412 -12.048 1.00 90.50 103 TRP A C 1
ATOM 778 O O . TRP A 1 103 ? 5.847 -16.738 -12.924 1.00 90.50 103 TRP A O 1
ATOM 788 N N . VAL A 1 104 ? 3.731 -16.633 -12.163 1.00 92.81 104 VAL A N 1
ATOM 789 C CA . VAL A 1 104 ? 3.133 -17.274 -13.348 1.00 92.81 104 VAL A CA 1
ATOM 790 C C . VAL A 1 104 ? 3.381 -16.439 -14.609 1.00 92.81 104 VAL A C 1
ATOM 792 O O . VAL A 1 104 ? 3.770 -16.990 -15.638 1.00 92.81 104 VAL A O 1
ATOM 795 N N . ALA A 1 105 ? 3.197 -15.117 -14.535 1.00 90.88 105 ALA A N 1
ATOM 796 C CA . ALA A 1 105 ? 3.374 -14.223 -15.678 1.00 90.88 105 ALA A CA 1
ATOM 797 C C . ALA A 1 105 ? 4.811 -14.235 -16.227 1.00 90.88 105 ALA A C 1
ATOM 799 O O . ALA A 1 105 ? 4.989 -14.237 -17.441 1.00 90.88 105 ALA A O 1
ATOM 800 N N . ILE A 1 106 ? 5.829 -14.303 -15.360 1.00 88.19 106 ILE A N 1
ATOM 801 C CA . ILE A 1 106 ? 7.245 -14.362 -15.769 1.00 88.19 106 ILE A CA 1
ATOM 802 C C . ILE A 1 106 ? 7.570 -15.653 -16.536 1.00 88.19 106 ILE A C 1
ATOM 804 O O . ILE A 1 106 ? 8.410 -15.631 -17.434 1.00 88.19 106 ILE A O 1
ATOM 808 N N . GLN A 1 107 ? 6.936 -16.776 -16.184 1.00 88.81 107 GLN A N 1
ATOM 809 C CA . GLN A 1 107 ? 7.161 -18.064 -16.857 1.00 88.81 107 GLN A CA 1
ATOM 810 C C . GLN A 1 107 ? 6.454 -18.156 -18.216 1.00 88.81 107 GLN A C 1
ATOM 812 O O . GLN A 1 107 ? 6.800 -19.005 -19.043 1.00 88.81 107 GLN A O 1
ATOM 817 N N . TRP A 1 108 ? 5.452 -17.310 -18.459 1.00 90.75 108 TRP 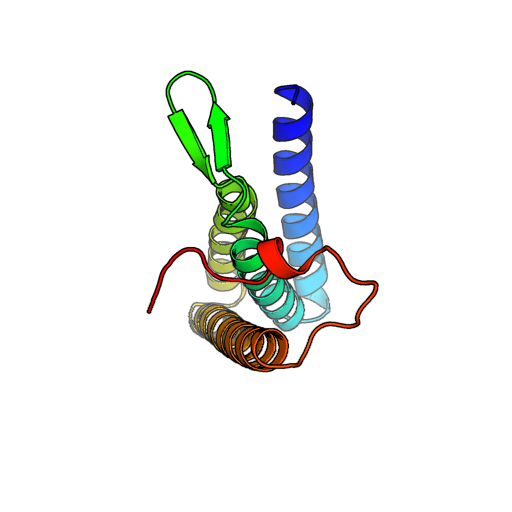A N 1
ATOM 818 C CA . TRP A 1 108 ? 4.732 -17.294 -19.723 1.00 90.75 108 TRP A CA 1
ATOM 819 C C . TRP A 1 108 ? 5.6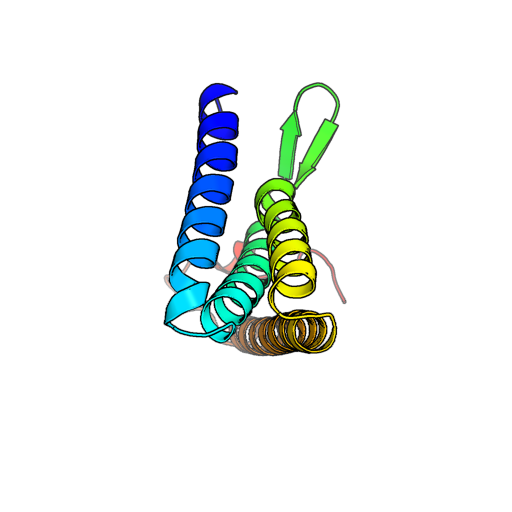12 -16.680 -20.816 1.00 90.75 108 TRP A C 1
ATOM 821 O O . TRP A 1 108 ? 6.147 -15.587 -20.659 1.00 90.75 108 TRP A O 1
ATOM 831 N N . GLN A 1 109 ? 5.746 -17.382 -21.947 1.00 90.50 109 GLN A N 1
ATOM 832 C CA . GLN A 1 109 ? 6.525 -16.907 -23.093 1.00 90.50 109 GLN A CA 1
ATOM 833 C C . GLN A 1 109 ? 6.089 -15.492 -23.524 1.00 90.50 109 GLN A C 1
ATOM 835 O O . GLN A 1 109 ? 4.905 -15.293 -23.822 1.00 90.50 109 GLN A O 1
ATOM 840 N N . PRO A 1 110 ? 7.015 -14.518 -23.597 1.00 90.62 110 PRO A N 1
ATOM 841 C CA . PRO A 1 110 ? 6.680 -13.177 -24.046 1.00 90.62 110 PRO A CA 1
ATOM 842 C C . PRO A 1 110 ? 6.254 -13.186 -25.514 1.00 90.62 110 PRO A C 1
ATOM 844 O O . PRO A 1 110 ? 6.753 -13.962 -26.330 1.00 90.62 110 PRO A O 1
ATOM 847 N N . ALA A 1 111 ? 5.347 -12.279 -25.871 1.00 92.50 111 ALA A N 1
ATOM 848 C CA . ALA A 1 111 ? 5.021 -12.045 -27.270 1.00 92.50 111 ALA A CA 1
ATOM 849 C C . ALA A 1 111 ? 6.260 -11.528 -28.022 1.00 92.50 111 ALA A C 1
ATOM 851 O O . ALA A 1 111 ? 7.013 -10.714 -27.493 1.00 92.50 111 ALA A O 1
ATOM 852 N N . SER A 1 112 ? 6.439 -11.937 -29.280 1.00 91.69 112 SER A N 1
ATOM 853 C CA . SER A 1 112 ? 7.634 -11.614 -30.081 1.00 91.69 112 SER A CA 1
ATOM 854 C C . SER A 1 112 ? 7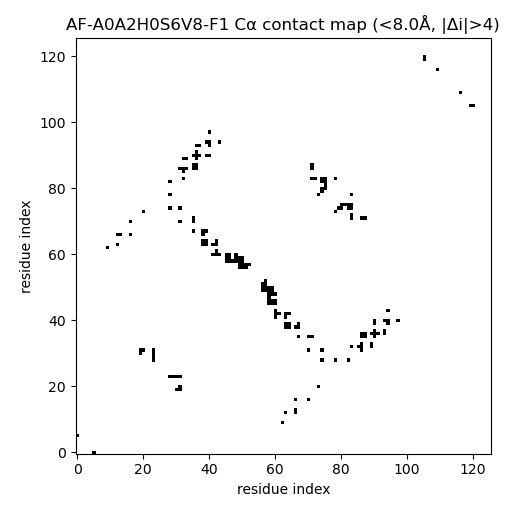.888 -10.115 -30.278 1.00 91.69 112 SER A C 1
ATOM 856 O O . SER A 1 112 ? 9.019 -9.708 -30.519 1.00 91.69 112 SER A O 1
ATOM 858 N N . PHE A 1 113 ? 6.844 -9.292 -30.178 1.00 93.56 113 PHE A N 1
ATOM 859 C CA . PHE A 1 113 ? 6.921 -7.836 -30.298 1.00 93.56 113 PHE A CA 1
ATOM 860 C C . PHE A 1 113 ? 7.069 -7.117 -28.948 1.00 93.56 113 PHE A C 1
ATOM 862 O O . PHE A 1 113 ? 7.241 -5.897 -28.925 1.00 93.56 113 PHE A O 1
ATOM 869 N N . TRP A 1 114 ? 6.947 -7.823 -27.820 1.00 89.12 114 TRP A N 1
ATOM 870 C CA . TRP A 1 114 ? 6.980 -7.203 -26.501 1.00 89.12 114 TRP A CA 1
ATOM 871 C C . TRP A 1 114 ? 8.416 -7.080 -25.987 1.00 89.12 114 TRP A C 1
ATOM 873 O O . TRP A 1 114 ? 9.116 -8.068 -25.795 1.00 89.12 114 TRP A O 1
ATOM 883 N N . THR A 1 115 ? 8.846 -5.845 -25.731 1.00 89.38 115 THR A N 1
ATOM 884 C CA . THR A 1 115 ? 10.220 -5.505 -25.320 1.00 89.38 115 THR A CA 1
ATOM 885 C C . THR A 1 115 ? 10.374 -5.263 -23.815 1.00 89.38 115 THR A C 1
ATOM 887 O O . THR A 1 115 ? 11.476 -5.012 -23.341 1.00 89.38 115 THR A O 1
ATOM 890 N N . GLY A 1 116 ? 9.285 -5.341 -23.041 1.00 87.06 116 GLY A N 1
ATOM 891 C CA . GLY A 1 116 ? 9.266 -5.028 -21.606 1.00 87.06 116 GLY A CA 1
ATOM 892 C C . GLY A 1 116 ? 9.673 -6.172 -20.670 1.00 87.06 116 GLY A C 1
ATOM 893 O O . GLY A 1 116 ? 9.559 -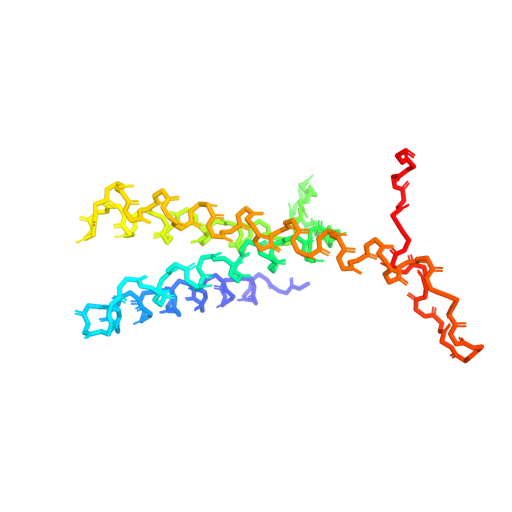6.007 -19.457 1.00 87.06 116 GLY A O 1
ATOM 894 N N . GLN A 1 117 ? 10.124 -7.316 -21.198 1.00 86.69 117 GLN A N 1
ATOM 895 C CA . GLN A 1 117 ? 10.418 -8.519 -20.406 1.00 86.69 117 GLN A CA 1
ATOM 896 C C . GLN A 1 117 ? 11.458 -8.263 -19.309 1.00 86.69 117 GLN A C 1
ATOM 898 O O . GLN A 1 117 ? 11.314 -8.773 -18.201 1.00 86.69 117 GLN A O 1
ATOM 903 N N . GLU A 1 118 ? 12.480 -7.450 -19.583 1.00 83.44 118 GLU A N 1
ATOM 904 C CA . GLU A 1 118 ? 13.549 -7.169 -18.616 1.00 83.44 118 GLU A CA 1
ATOM 905 C C . GLU A 1 118 ? 13.028 -6.525 -17.325 1.0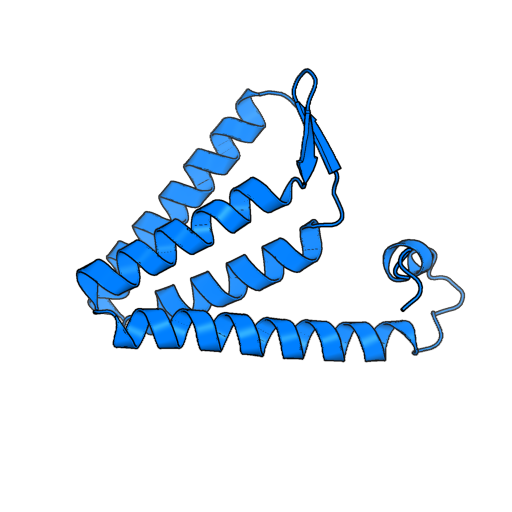0 83.44 118 GLU A C 1
ATOM 907 O O . GLU A 1 118 ? 13.562 -6.798 -16.256 1.00 83.44 118 GLU A O 1
ATOM 912 N N . ALA A 1 119 ? 11.947 -5.739 -17.395 1.00 80.81 119 ALA A N 1
ATOM 913 C CA . ALA A 1 119 ? 11.334 -5.123 -16.217 1.00 80.81 119 ALA A CA 1
ATOM 914 C C . ALA A 1 119 ? 10.554 -6.124 -15.340 1.00 80.81 119 ALA A C 1
ATOM 916 O O . ALA A 1 119 ? 10.272 -5.823 -14.182 1.00 80.81 119 ALA A O 1
ATOM 917 N N . PHE A 1 120 ? 10.193 -7.293 -15.881 1.00 78.38 120 PHE A N 1
ATOM 918 C CA . PHE A 1 120 ? 9.485 -8.362 -15.167 1.00 78.38 120 PHE A CA 1
ATOM 919 C C . PHE A 1 120 ? 10.429 -9.383 -14.526 1.00 78.38 120 PHE A C 1
ATOM 921 O O . PHE A 1 120 ? 10.026 -10.083 -13.601 1.00 78.38 120 PHE A O 1
ATOM 928 N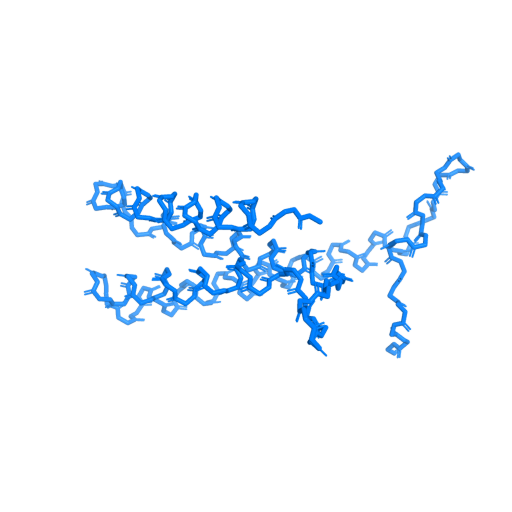 N . VAL A 1 121 ? 11.669 -9.500 -15.007 1.00 70.75 121 VAL A N 1
ATOM 929 C CA . VAL A 1 121 ? 12.616 -10.498 -14.504 1.00 70.75 121 VAL A CA 1
ATOM 930 C C . VAL A 1 121 ? 13.281 -9.977 -13.223 1.00 70.75 121 VAL A C 1
ATOM 932 O O . VAL A 1 121 ? 13.961 -8.951 -13.264 1.00 70.75 121 VAL A O 1
ATOM 935 N N . PRO A 1 122 ? 13.148 -10.672 -12.078 1.00 61.12 122 PRO A N 1
ATOM 936 C CA . PRO A 1 122 ? 13.833 -10.280 -10.855 1.00 61.12 122 PRO A CA 1
ATOM 937 C C . PRO A 1 122 ? 15.351 -10.348 -11.061 1.00 61.12 122 PRO A C 1
ATOM 939 O O . PRO A 1 122 ? 15.894 -11.391 -11.418 1.00 61.12 122 PRO A O 1
ATOM 942 N N . HIS A 1 123 ? 16.067 -9.255 -10.787 1.00 59.44 123 HIS A N 1
ATOM 943 C CA . HIS A 1 123 ? 17.538 -9.264 -10.768 1.00 59.44 123 HIS A CA 1
ATOM 944 C C . HIS A 1 123 ? 18.114 -10.066 -9.585 1.00 59.44 123 HIS A C 1
ATOM 946 O O . HIS A 1 123 ? 19.310 -10.353 -9.546 1.00 59.44 123 HIS A O 1
ATOM 952 N N . ILE A 1 124 ? 17.263 -10.443 -8.625 1.00 51.94 124 ILE A N 1
ATOM 953 C CA . ILE A 1 124 ? 17.591 -11.341 -7.521 1.00 51.94 124 ILE A CA 1
ATOM 954 C C . ILE A 1 124 ? 17.309 -12.767 -7.996 1.00 51.94 124 ILE A C 1
ATOM 956 O O . ILE A 1 124 ? 16.155 -13.153 -8.171 1.00 51.94 124 ILE A O 1
ATOM 960 N N . LYS A 1 125 ? 18.374 -13.545 -8.211 1.00 43.44 125 LYS A N 1
ATOM 961 C CA . LYS A 1 125 ? 18.264 -14.991 -8.420 1.00 43.44 125 LYS A CA 1
ATOM 962 C C . LYS A 1 125 ? 17.890 -15.624 -7.078 1.00 43.44 125 LYS A C 1
ATOM 964 O O . LYS A 1 125 ? 18.715 -15.612 -6.168 1.00 43.44 125 LYS A O 1
ATOM 969 N N . VAL A 1 126 ? 16.647 -16.086 -6.954 1.00 44.62 126 VAL A N 1
ATOM 970 C CA . VAL A 1 126 ? 16.201 -16.954 -5.850 1.00 44.62 126 VAL A CA 1
ATOM 971 C C . VAL A 1 126 ? 16.615 -18.386 -6.156 1.00 44.62 126 VAL A C 1
ATOM 973 O O . VAL A 1 126 ? 16.513 -18.766 -7.346 1.00 44.62 126 VAL A O 1
#

Secondary structure (DSSP, 8-state):
--HHHHHHHHHHHHHHHHHHHHHHHHH-THHHHHHHHHHHHHHHHHTT-EEEETTEEEETTHHHHHHHHHHHHHHHHHT-HHHHHHHHHHHHHHHHHHHHHHHHHHHSPPPTT---GGGTS-SS--

Nearest PDB structures (foldseek):
  1fxk-assembly1_B  TM=3.149E-01  e=1.806E+00  Methanothermobacter thermautotrophicus
  1y10-assembly3_B  TM=2.726E-01  e=5.861E+00  Mycobacterium tuberculosis

Mean predicted aligned error: 4.69 Å

Sequence (126 aa):
MEITTVILWIIGMLAIASIAAIASKKHGVEYLIGMFAGAVVITAVIAGKLVTFGPFTVSASIIVFSITFYLTDLISEFWGKKEAQKAVWAGFLADILLLFSVWVAIQWQPASFWTGQEAFVPHIKV

Radius of gyration: 17.19 Å; Cα contacts (8 Å, |Δi|>4): 100; chains: 1; bounding box: 44×38×48 Å

Foldseek 3Di:
DDPVVVVVVLVVLVVVLVVQLVVCVPVHLVSLLVLLLVLLVVLVLQQPAWDDDPPDIHGPSVSSVVSSVVSLVSCCVPVRDVSSVSSVVSNVVSVVVVVVVLVVVLPDDDDPPDPCNVVSDDPDDD

pLDDT: mean 91.43, std 9.61, range [43.44, 98.44]